Protein AF-A0A7Y5QNV9-F1 (afdb_monomer_lite)

Secondary structure (DSSP, 8-state):
-THHHHSHHHHHHHHHHHHHHHHHHHHHHHHHHTTTHHHHHHHHHHHHHHHHSPTT-EEEEET-TTSHHHHHHHHH-TTSEEEEEES-HHHHHHHHHHHHHHT--EEEEE-

Radius of gyration: 15.16 Å; chains: 1; bounding box: 32×31×39 Å

Sequence (111 aa):
MERHLRDPRLKQAWVTPMFDLIAPRYDRFTRWFSFGMDRRWKSALVRLAAETVPRGACVLDVATGTGDLALGLLRVRPDVSVAGLDVSARMLAVASDRRRQEKAGLLLAAG

pLDDT: mean 85.36, std 14.04, range [50.59, 98.25]

Foldseek 3Di:
DPVQVVDPVSVCVVVQVVCLVCLVVVVVCVCVVVVNVVVVVLLVVLVVCLVPPDFQEEEEAEQCFLVSNVVSNCVSRVRYAYEYEHQHPSSQVNNVVVCVVVVGRYHYDYD

Structure (mmCIF, N/CA/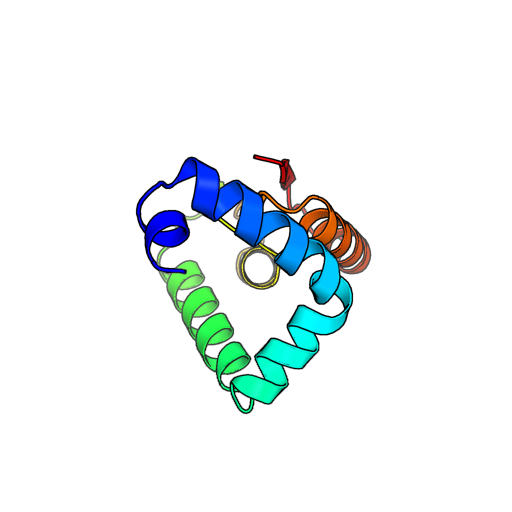C/O backbone):
data_AF-A0A7Y5QNV9-F1
#
_entry.id   AF-A0A7Y5QNV9-F1
#
loop_
_atom_site.group_PDB
_atom_site.id
_atom_site.type_symbol
_atom_site.label_atom_id
_atom_site.label_alt_id
_atom_site.label_comp_id
_atom_site.label_asym_id
_atom_site.label_entity_id
_atom_site.label_seq_id
_atom_site.pdbx_PDB_ins_code
_atom_site.Cartn_x
_atom_site.Cartn_y
_atom_site.Cartn_z
_atom_site.occupancy
_atom_site.B_iso_or_equiv
_atom_site.auth_seq_id
_atom_site.auth_comp_id
_atom_site.auth_asym_id
_atom_site.auth_atom_id
_atom_site.pdbx_PDB_model_num
ATOM 1 N N . MET A 1 1 ? 19.240 12.239 -24.756 1.00 50.59 1 MET A N 1
ATOM 2 C CA . MET A 1 1 ? 18.834 11.720 -23.430 1.00 50.59 1 MET A CA 1
ATOM 3 C C . MET A 1 1 ? 18.192 12.803 -22.552 1.00 50.59 1 MET A C 1
ATOM 5 O O . MET A 1 1 ? 17.112 12.571 -22.035 1.00 50.59 1 MET A O 1
ATOM 9 N N . GLU A 1 2 ? 18.761 14.012 -22.460 1.00 51.78 2 GLU A N 1
ATOM 10 C CA . GLU A 1 2 ? 18.290 15.081 -21.547 1.00 51.78 2 GLU A CA 1
ATOM 11 C C . GLU A 1 2 ? 16.909 15.698 -21.844 1.00 51.78 2 GLU A C 1
ATOM 13 O O . GLU A 1 2 ? 16.247 16.170 -20.922 1.00 51.78 2 GLU A O 1
ATOM 18 N N . ARG A 1 3 ? 16.430 15.685 -23.098 1.00 52.62 3 ARG A N 1
ATOM 19 C CA . ARG A 1 3 ? 15.121 16.280 -23.451 1.00 52.62 3 ARG A CA 1
ATOM 20 C C . ARG A 1 3 ? 13.917 15.537 -22.853 1.00 52.62 3 ARG A C 1
ATOM 22 O O . ARG A 1 3 ? 12.911 16.170 -22.564 1.00 52.62 3 ARG A O 1
ATOM 29 N N . HIS A 1 4 ? 14.032 14.231 -22.609 1.00 53.72 4 HIS A N 1
ATOM 30 C CA . HIS A 1 4 ? 12.926 13.404 -22.104 1.00 53.72 4 HIS A CA 1
ATOM 31 C C . HIS A 1 4 ? 12.669 13.576 -20.597 1.00 53.72 4 HIS A C 1
ATOM 33 O O . HIS A 1 4 ? 11.601 13.217 -20.122 1.00 53.72 4 HIS A O 1
ATOM 39 N N . LEU A 1 5 ? 13.625 14.132 -19.841 1.00 56.59 5 LEU A N 1
ATOM 40 C CA . LEU A 1 5 ? 13.500 14.326 -18.389 1.00 56.59 5 LEU A CA 1
ATOM 41 C C . LEU A 1 5 ? 12.877 15.676 -18.002 1.00 56.59 5 LEU A C 1
ATOM 43 O O . LEU A 1 5 ? 12.429 15.817 -16.865 1.00 56.59 5 LEU A O 1
ATOM 47 N N . ARG A 1 6 ? 12.856 16.657 -1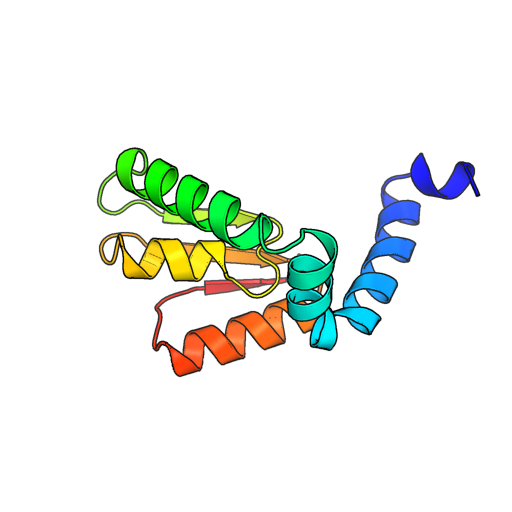8.917 1.00 65.69 6 ARG A N 1
ATOM 48 C CA . ARG A 1 6 ? 12.342 18.016 -18.655 1.00 65.69 6 ARG A CA 1
ATOM 49 C C . ARG A 1 6 ? 10.857 18.187 -18.970 1.00 65.69 6 ARG A C 1
ATOM 51 O O . ARG A 1 6 ? 10.234 19.069 -18.394 1.00 65.69 6 ARG A O 1
ATOM 58 N N . ASP A 1 7 ? 10.298 17.357 -19.848 1.00 76.12 7 ASP A N 1
ATOM 59 C CA . ASP A 1 7 ? 8.863 17.339 -20.137 1.00 76.12 7 ASP A CA 1
ATOM 60 C C . ASP A 1 7 ? 8.180 16.252 -19.284 1.00 76.12 7 ASP A C 1
ATOM 62 O O . ASP A 1 7 ? 8.467 15.065 -19.477 1.00 76.12 7 ASP A O 1
ATOM 66 N N . PRO A 1 8 ? 7.281 16.619 -18.348 1.00 67.75 8 PRO A N 1
ATOM 67 C CA . PRO A 1 8 ? 6.593 15.666 -17.479 1.00 67.75 8 PRO A CA 1
ATOM 68 C C . PRO A 1 8 ? 5.836 14.574 -18.240 1.00 67.75 8 PRO A C 1
ATOM 70 O O . PRO A 1 8 ? 5.818 13.426 -17.798 1.00 67.75 8 PRO A O 1
ATOM 73 N N . ARG A 1 9 ? 5.255 14.901 -19.401 1.00 70.81 9 ARG A N 1
ATOM 74 C CA . ARG A 1 9 ? 4.451 13.959 -20.192 1.00 70.81 9 ARG A CA 1
ATOM 75 C C . ARG A 1 9 ? 5.338 12.937 -20.889 1.00 70.81 9 ARG A C 1
ATOM 77 O O . ARG A 1 9 ? 5.063 11.741 -20.832 1.00 70.81 9 ARG A O 1
ATOM 84 N N . LEU A 1 10 ? 6.436 13.397 -21.491 1.00 70.06 10 LEU A N 1
ATOM 85 C CA . LEU A 1 10 ? 7.413 12.510 -22.130 1.00 70.06 10 LEU A CA 1
ATOM 86 C C . LEU A 1 10 ? 8.137 11.648 -21.092 1.00 70.06 10 LEU A C 1
ATOM 88 O O . LEU A 1 10 ? 8.369 10.467 -21.337 1.00 70.06 10 LEU A O 1
ATOM 92 N N . LYS A 1 11 ? 8.431 12.200 -19.910 1.00 71.12 11 LYS A N 1
ATOM 93 C CA . LYS A 1 11 ? 8.998 11.440 -18.794 1.00 71.12 11 LYS A CA 1
ATOM 94 C C . LYS A 1 11 ? 8.052 10.326 -18.352 1.00 71.12 11 LYS A C 1
ATOM 96 O O . LYS A 1 11 ? 8.487 9.188 -18.214 1.00 71.12 11 LYS A O 1
ATOM 101 N N . GLN A 1 12 ? 6.770 10.627 -18.161 1.00 67.81 12 GLN A N 1
ATOM 102 C CA . GLN A 1 12 ? 5.783 9.641 -17.720 1.00 67.81 12 GLN A CA 1
ATOM 103 C C . GLN A 1 12 ? 5.580 8.532 -18.760 1.00 67.81 12 GLN A C 1
ATOM 105 O O . GLN A 1 12 ? 5.626 7.356 -18.406 1.00 67.81 12 GLN A O 1
ATOM 110 N N . ALA A 1 13 ? 5.488 8.885 -20.046 1.00 70.88 13 ALA A N 1
ATOM 111 C CA . ALA A 1 13 ? 5.387 7.917 -21.141 1.00 70.88 13 ALA A CA 1
ATOM 112 C C . ALA A 1 13 ? 6.587 6.951 -21.221 1.00 70.88 13 ALA A C 1
ATOM 114 O O . ALA A 1 13 ? 6.430 5.816 -21.658 1.00 70.88 13 ALA A O 1
ATOM 115 N N . TRP A 1 14 ? 7.773 7.379 -20.781 1.00 69.75 14 TRP A N 1
ATOM 116 C CA . TRP A 1 14 ? 8.972 6.537 -20.723 1.00 69.75 14 TRP A CA 1
ATOM 117 C C . TRP A 1 14 ? 9.096 5.724 -19.431 1.00 69.75 14 TRP A C 1
ATOM 119 O O . TRP A 1 14 ? 9.583 4.594 -19.451 1.00 69.75 14 TRP A O 1
ATOM 129 N N . VAL A 1 15 ? 8.677 6.291 -18.301 1.00 69.06 15 VAL A N 1
ATOM 130 C CA . VAL A 1 15 ? 8.830 5.670 -16.982 1.00 69.06 15 VAL A CA 1
ATOM 131 C C . VAL A 1 15 ? 7.814 4.543 -16.780 1.00 69.06 15 VAL A C 1
ATOM 133 O O . VAL A 1 15 ? 8.200 3.469 -16.319 1.00 69.06 15 VAL A O 1
ATOM 136 N N . THR A 1 16 ? 6.551 4.723 -17.176 1.00 69.75 16 THR A N 1
ATOM 137 C CA . THR A 1 16 ? 5.496 3.717 -16.952 1.00 69.75 16 THR A CA 1
ATOM 138 C C . THR A 1 16 ? 5.804 2.348 -17.585 1.00 69.75 16 THR A C 1
ATOM 140 O O . THR A 1 16 ? 5.770 1.353 -16.858 1.00 69.75 16 THR A O 1
ATOM 143 N N . PRO A 1 17 ? 6.211 2.243 -18.869 1.00 72.62 17 PRO A N 1
ATOM 144 C CA . PRO A 1 17 ? 6.516 0.948 -19.490 1.00 72.62 17 PRO A CA 1
ATOM 145 C C . PRO A 1 17 ? 7.716 0.242 -18.851 1.00 72.62 17 PRO A C 1
ATOM 147 O O . PRO A 1 17 ? 7.744 -0.985 -18.745 1.00 72.62 17 PRO A O 1
ATOM 150 N N . MET A 1 18 ? 8.713 1.013 -18.402 1.00 73.06 18 MET A N 1
ATOM 151 C CA . MET A 1 18 ? 9.868 0.472 -17.688 1.00 73.06 18 MET A CA 1
ATOM 152 C C . MET A 1 18 ? 9.433 -0.155 -16.360 1.00 73.06 18 MET A C 1
ATOM 154 O O . MET A 1 18 ? 9.843 -1.276 -16.055 1.00 73.06 18 MET A O 1
ATOM 158 N N . PHE A 1 19 ? 8.578 0.535 -15.597 1.00 67.12 19 PHE A N 1
ATOM 159 C CA . PHE A 1 19 ? 8.030 0.019 -14.343 1.00 67.12 19 PHE A CA 1
ATOM 160 C C . PHE A 1 19 ? 7.145 -1.209 -14.554 1.00 67.12 19 PHE A C 1
ATOM 162 O O . PHE A 1 19 ? 7.270 -2.177 -13.806 1.00 67.12 19 PHE A O 1
ATOM 169 N N . ASP A 1 20 ? 6.335 -1.232 -15.609 1.00 68.62 20 ASP A N 1
ATOM 170 C CA . ASP A 1 20 ? 5.521 -2.394 -15.959 1.00 68.62 20 ASP A CA 1
ATOM 171 C C . ASP A 1 20 ? 6.372 -3.636 -16.272 1.00 68.62 20 ASP A C 1
ATOM 173 O O . ASP A 1 20 ? 6.047 -4.750 -15.842 1.00 68.62 20 ASP A O 1
ATOM 177 N N . LEU A 1 21 ? 7.497 -3.457 -16.970 1.00 68.44 21 LEU A N 1
ATOM 178 C CA . LEU A 1 21 ? 8.420 -4.545 -17.297 1.00 68.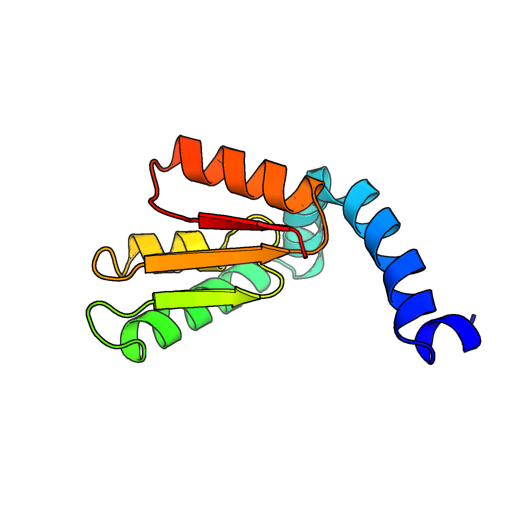44 21 LEU A CA 1
ATOM 179 C C . LEU A 1 21 ? 9.107 -5.116 -16.046 1.00 68.44 21 LEU A C 1
ATOM 181 O O . LEU A 1 21 ? 9.286 -6.333 -15.927 1.00 68.44 21 LEU A O 1
ATOM 185 N N . ILE A 1 22 ? 9.488 -4.251 -15.102 1.00 67.75 22 ILE A N 1
ATOM 186 C CA . ILE A 1 22 ? 10.229 -4.657 -13.901 1.00 67.75 22 ILE A CA 1
ATOM 187 C C . ILE A 1 22 ? 9.328 -5.006 -12.716 1.00 67.75 22 ILE A C 1
ATOM 189 O O . ILE A 1 22 ? 9.822 -5.658 -11.800 1.00 67.75 22 ILE A O 1
ATOM 193 N N . ALA A 1 23 ? 8.033 -4.662 -12.727 1.00 65.19 23 ALA A N 1
ATOM 194 C CA . ALA A 1 23 ? 7.099 -4.852 -11.608 1.00 65.19 23 ALA A CA 1
ATOM 195 C C . ALA A 1 23 ? 7.193 -6.234 -10.917 1.00 65.19 23 ALA A C 1
ATOM 197 O O . ALA A 1 23 ? 7.338 -6.267 -9.695 1.00 65.19 23 ALA A O 1
ATOM 198 N N . PRO A 1 24 ? 7.248 -7.386 -11.627 1.00 63.22 24 PRO A N 1
ATOM 199 C CA . PRO A 1 24 ? 7.330 -8.706 -10.979 1.00 63.22 24 PRO A CA 1
ATOM 200 C C . PRO A 1 24 ? 8.644 -8.961 -10.224 1.00 63.22 24 PRO A C 1
ATOM 202 O O . PRO A 1 24 ? 8.742 -9.873 -9.401 1.00 63.22 24 PRO A O 1
ATOM 205 N N . ARG A 1 25 ? 9.699 -8.216 -10.568 1.00 67.06 25 ARG A N 1
ATOM 206 C CA . ARG A 1 25 ? 11.027 -8.306 -9.952 1.00 67.06 25 ARG A CA 1
ATOM 207 C C . ARG A 1 25 ? 11.364 -7.075 -9.124 1.00 67.06 25 ARG A C 1
ATOM 209 O O . ARG A 1 25 ? 12.382 -7.119 -8.444 1.00 67.06 25 ARG A O 1
ATOM 216 N N . TYR A 1 26 ? 10.536 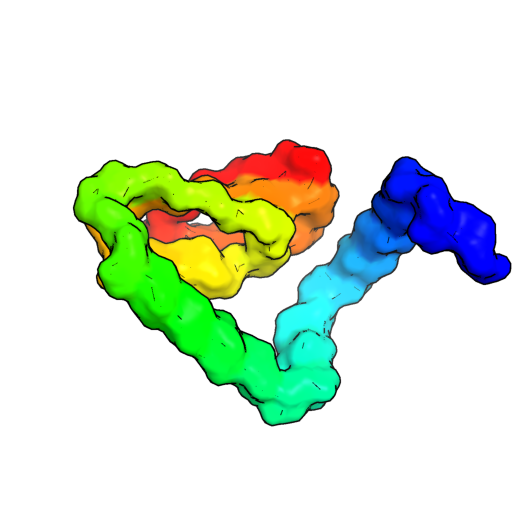-6.034 -9.157 1.00 64.94 26 TYR A N 1
ATOM 217 C CA . TYR A 1 26 ? 10.827 -4.737 -8.570 1.00 64.94 26 TYR A CA 1
ATOM 218 C C . TYR A 1 26 ? 11.058 -4.868 -7.073 1.00 64.94 26 TYR A C 1
ATOM 220 O O . TYR A 1 26 ? 12.154 -4.587 -6.623 1.00 64.94 26 TYR A O 1
ATOM 228 N N . ASP A 1 27 ? 10.130 -5.457 -6.319 1.00 64.62 27 ASP A N 1
ATOM 229 C CA . ASP A 1 27 ? 10.292 -5.607 -4.864 1.00 64.62 27 ASP A CA 1
ATOM 230 C C . ASP A 1 27 ? 11.547 -6.400 -4.468 1.00 64.62 27 ASP A C 1
ATOM 232 O O . ASP A 1 27 ? 12.161 -6.132 -3.432 1.00 64.62 27 ASP A O 1
ATOM 236 N N . ARG A 1 28 ? 11.979 -7.352 -5.308 1.00 63.00 28 ARG A N 1
ATOM 237 C CA . ARG A 1 28 ? 13.274 -8.021 -5.129 1.00 63.00 28 ARG A CA 1
ATOM 238 C C . ARG A 1 28 ? 14.414 -7.069 -5.473 1.00 63.00 28 ARG A C 1
ATOM 240 O O . ARG A 1 28 ? 15.291 -6.874 -4.646 1.00 63.00 28 ARG A O 1
ATOM 247 N N . PHE A 1 29 ? 14.394 -6.444 -6.642 1.00 70.25 29 PHE A N 1
ATOM 248 C CA . PHE A 1 29 ? 15.416 -5.492 -7.061 1.00 70.25 29 PHE A CA 1
ATOM 249 C C . PHE A 1 29 ? 15.609 -4.370 -6.038 1.00 70.25 29 PHE A C 1
ATOM 251 O O . PHE A 1 29 ? 16.726 -4.165 -5.588 1.00 70.25 29 PHE A O 1
ATOM 258 N N . THR A 1 30 ? 14.545 -3.705 -5.595 1.00 66.44 30 THR A N 1
ATOM 259 C CA . THR A 1 30 ? 14.601 -2.598 -4.634 1.00 66.44 30 THR A CA 1
ATOM 260 C C . THR A 1 30 ? 15.177 -3.053 -3.297 1.00 66.44 30 THR A C 1
ATOM 262 O O . THR A 1 30 ? 15.987 -2.347 -2.698 1.00 66.44 30 THR A O 1
ATOM 265 N N . ARG A 1 31 ? 14.832 -4.263 -2.845 1.00 63.12 31 ARG A N 1
ATOM 266 C CA . ARG A 1 31 ? 15.399 -4.857 -1.629 1.00 63.12 31 ARG A CA 1
ATOM 267 C C . ARG A 1 31 ? 16.885 -5.171 -1.771 1.00 63.12 31 ARG A C 1
ATOM 269 O O . ARG A 1 31 ? 17.650 -4.895 -0.856 1.00 63.12 31 ARG A O 1
ATOM 276 N N . TRP A 1 32 ? 17.296 -5.741 -2.899 1.00 66.94 32 TRP A N 1
ATOM 277 C CA . TRP A 1 32 ? 18.699 -6.066 -3.165 1.00 66.94 32 TRP A CA 1
ATOM 278 C C . TRP A 1 32 ? 19.543 -4.801 -3.366 1.00 66.94 32 TRP A C 1
ATOM 280 O O . TRP A 1 32 ? 20.590 -4.657 -2.746 1.00 66.94 32 TRP A O 1
ATOM 290 N N . PHE A 1 33 ? 19.055 -3.855 -4.166 1.00 70.19 33 PHE A N 1
ATOM 291 C CA . PHE A 1 33 ? 19.716 -2.588 -4.471 1.00 70.19 33 PHE A CA 1
ATOM 292 C C . PHE A 1 33 ? 19.861 -1.691 -3.239 1.00 70.19 33 PHE A C 1
ATOM 294 O O . PHE A 1 33 ? 20.905 -1.083 -3.035 1.00 70.19 33 PHE A O 1
ATOM 301 N N . SER A 1 34 ? 18.837 -1.632 -2.384 1.00 72.00 34 SER A N 1
ATOM 302 C CA . SER A 1 34 ? 18.906 -0.876 -1.128 1.00 72.00 34 SER A CA 1
ATOM 303 C C . SER A 1 34 ? 19.669 -1.603 -0.015 1.00 72.00 34 SER A C 1
ATOM 305 O O . SER A 1 34 ? 19.671 -1.120 1.114 1.00 72.00 34 SER A O 1
ATOM 307 N N . PHE A 1 35 ? 20.252 -2.781 -0.278 1.00 72.75 35 PHE A N 1
ATOM 308 C CA . PHE A 1 35 ? 20.822 -3.659 0.753 1.00 72.75 35 PHE A CA 1
ATOM 309 C C . PHE A 1 35 ? 19.851 -3.905 1.931 1.00 72.75 35 PHE A C 1
ATOM 311 O O . PHE A 1 35 ? 20.246 -4.001 3.091 1.00 72.75 35 PHE A O 1
ATOM 318 N N . GLY A 1 36 ? 18.547 -3.974 1.644 1.00 73.56 36 GLY A N 1
ATOM 319 C CA . GLY A 1 36 ? 17.475 -4.176 2.621 1.00 73.56 36 GLY A CA 1
ATOM 320 C C . GLY A 1 36 ? 17.099 -2.944 3.451 1.00 73.56 36 GLY A C 1
ATOM 321 O O . GLY A 1 36 ? 16.247 -3.052 4.341 1.00 73.56 36 GLY A O 1
ATOM 322 N N . MET A 1 37 ? 17.687 -1.774 3.177 1.00 80.69 37 MET A N 1
ATOM 323 C CA . MET A 1 37 ? 17.345 -0.522 3.861 1.00 80.69 37 MET A CA 1
ATOM 324 C C . MET A 1 37 ? 15.910 -0.073 3.570 1.00 80.69 37 MET A C 1
ATOM 326 O O . MET A 1 37 ? 15.283 0.531 4.444 1.00 80.69 37 MET A O 1
ATOM 330 N N . ASP A 1 38 ? 15.354 -0.431 2.405 1.00 83.75 38 ASP A N 1
ATOM 331 C CA . ASP A 1 38 ? 13.975 -0.101 2.028 1.00 83.75 38 ASP A CA 1
ATOM 332 C C . ASP A 1 38 ? 12.966 -0.547 3.096 1.00 83.75 38 ASP A C 1
ATOM 334 O O . ASP A 1 38 ? 12.064 0.203 3.470 1.00 83.75 38 ASP A O 1
ATOM 338 N N . ARG A 1 39 ? 13.162 -1.745 3.660 1.00 83.06 39 ARG A N 1
ATOM 339 C CA . ARG A 1 39 ? 12.281 -2.293 4.692 1.00 83.06 39 ARG A CA 1
ATOM 340 C C . ARG A 1 39 ? 12.309 -1.445 5.958 1.00 83.06 39 ARG A C 1
ATOM 342 O O . ARG A 1 39 ? 11.264 -1.219 6.562 1.00 83.06 39 ARG A O 1
ATOM 349 N N . ARG A 1 40 ? 13.493 -0.976 6.361 1.00 86.31 40 ARG A N 1
ATOM 350 C CA . ARG A 1 40 ? 13.655 -0.159 7.571 1.00 86.31 40 ARG A CA 1
ATOM 351 C C . ARG A 1 40 ? 12.963 1.190 7.408 1.00 86.31 40 ARG A C 1
ATOM 353 O O . ARG A 1 40 ? 12.272 1.622 8.327 1.00 86.31 40 ARG A O 1
ATOM 360 N N . TRP A 1 41 ? 13.103 1.818 6.244 1.00 91.06 41 TRP A N 1
ATOM 361 C CA . TRP A 1 41 ? 12.444 3.088 5.946 1.00 91.06 41 TRP A CA 1
ATOM 362 C C . TRP A 1 41 ? 10.924 2.954 5.879 1.00 91.06 41 TRP A C 1
ATOM 364 O O . TRP A 1 41 ? 10.223 3.740 6.511 1.00 91.06 41 TRP A O 1
ATOM 374 N N . LYS A 1 42 ? 10.409 1.915 5.209 1.00 92.50 42 LYS A N 1
ATOM 375 C CA . LYS A 1 42 ? 8.965 1.637 5.150 1.00 92.50 42 LYS A CA 1
ATOM 376 C C . LYS A 1 42 ? 8.374 1.409 6.542 1.00 92.50 42 LYS A C 1
ATOM 378 O O . LYS A 1 42 ? 7.360 2.011 6.877 1.00 92.50 42 LYS A O 1
ATOM 383 N N . SER A 1 43 ? 9.028 0.601 7.380 1.00 92.75 43 SER A N 1
ATOM 384 C CA . SER A 1 43 ? 8.572 0.376 8.758 1.00 92.75 43 SER A CA 1
ATOM 385 C C . SER A 1 43 ? 8.588 1.653 9.600 1.00 92.75 43 SER A C 1
ATOM 387 O O . SER A 1 43 ? 7.657 1.886 10.367 1.00 92.75 43 SER A O 1
ATOM 389 N N . ALA A 1 44 ? 9.623 2.489 9.460 1.00 95.62 44 ALA A N 1
ATOM 390 C CA . ALA A 1 44 ? 9.693 3.769 10.161 1.00 95.62 44 ALA A CA 1
ATOM 391 C C . ALA A 1 44 ? 8.562 4.714 9.726 1.00 95.62 44 ALA A C 1
ATOM 393 O O . ALA A 1 44 ? 7.917 5.322 10.577 1.00 95.62 44 ALA A O 1
ATOM 394 N N . LEU A 1 45 ? 8.277 4.779 8.423 1.00 95.88 45 LEU A N 1
ATOM 395 C CA . LEU A 1 45 ? 7.189 5.589 7.882 1.00 95.88 45 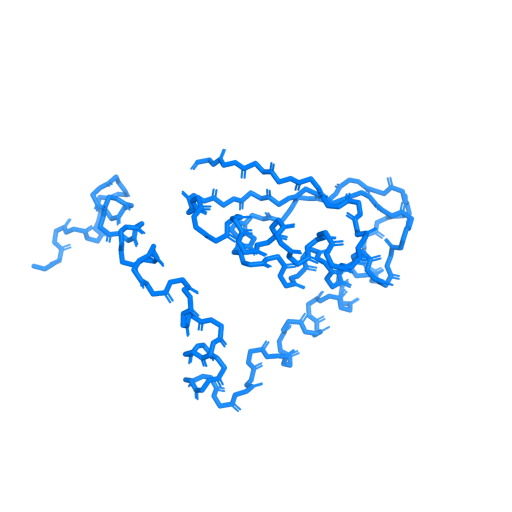LEU A CA 1
ATOM 396 C C . LEU A 1 45 ? 5.817 5.107 8.365 1.00 95.88 45 LEU A C 1
ATOM 398 O O . LEU A 1 45 ? 5.021 5.921 8.817 1.00 95.88 45 LEU A O 1
ATOM 402 N N . VAL A 1 46 ? 5.551 3.796 8.332 1.00 97.06 46 VAL A N 1
ATOM 403 C CA . VAL A 1 46 ? 4.291 3.226 8.842 1.00 97.06 46 VAL A CA 1
ATOM 404 C C . VAL A 1 46 ? 4.104 3.556 10.319 1.00 97.06 46 VAL A C 1
ATOM 406 O O . VAL A 1 46 ? 3.008 3.934 10.721 1.00 97.06 46 VAL A O 1
ATOM 409 N N . ARG A 1 47 ? 5.166 3.458 11.126 1.00 97.19 47 ARG A N 1
ATOM 410 C CA . ARG A 1 47 ? 5.109 3.821 12.544 1.00 97.19 47 ARG A CA 1
ATOM 411 C C . ARG A 1 47 ? 4.779 5.303 12.732 1.00 97.19 47 ARG A C 1
ATOM 413 O O . ARG A 1 47 ? 3.860 5.621 13.477 1.00 97.19 47 ARG A O 1
ATOM 420 N N . LEU A 1 48 ? 5.481 6.189 12.027 1.00 97.12 48 LEU A N 1
ATOM 421 C CA . LEU A 1 48 ? 5.225 7.627 12.096 1.00 97.12 48 LEU A CA 1
ATOM 422 C C . LEU A 1 48 ? 3.792 7.968 11.657 1.00 97.12 48 LEU A C 1
ATOM 424 O O . LEU A 1 48 ? 3.109 8.756 12.307 1.00 97.12 48 LEU A O 1
ATOM 428 N N . ALA A 1 49 ? 3.305 7.346 10.582 1.00 96.12 49 ALA A N 1
ATOM 429 C CA . ALA A 1 49 ? 1.932 7.517 10.118 1.00 96.12 49 ALA A CA 1
ATOM 430 C C . ALA A 1 49 ? 0.922 7.008 11.160 1.00 96.12 49 ALA A C 1
ATOM 432 O O . ALA A 1 49 ? -0.060 7.682 11.450 1.00 96.12 49 ALA A O 1
ATOM 433 N N . ALA A 1 50 ? 1.179 5.858 11.786 1.00 96.00 50 ALA A N 1
ATOM 434 C CA . ALA A 1 50 ? 0.306 5.310 12.818 1.00 96.00 50 ALA A CA 1
ATOM 435 C C . ALA A 1 50 ? 0.212 6.202 14.066 1.00 96.00 50 ALA A C 1
ATOM 437 O O . ALA A 1 50 ? -0.845 6.234 14.695 1.00 96.00 50 ALA A O 1
ATOM 438 N N . GLU A 1 51 ? 1.279 6.929 14.405 1.00 96.69 51 GLU A N 1
ATOM 439 C CA . GLU A 1 51 ? 1.319 7.882 15.523 1.00 96.69 51 GLU A CA 1
ATOM 440 C C . GLU A 1 51 ? 0.634 9.222 15.185 1.00 96.69 51 GLU A C 1
ATOM 442 O O . GLU A 1 51 ? 0.105 9.882 16.075 1.00 96.69 51 GLU A O 1
ATOM 447 N N . THR A 1 52 ? 0.614 9.623 13.910 1.00 96.25 52 THR A N 1
ATOM 448 C CA . THR A 1 52 ? 0.146 10.957 13.480 1.00 96.25 52 THR A CA 1
ATOM 449 C C . THR A 1 52 ? -1.263 10.975 12.886 1.00 96.25 52 THR A C 1
ATOM 451 O O . THR A 1 52 ? -1.960 11.984 12.992 1.00 96.25 52 THR A O 1
ATOM 454 N N . VAL A 1 53 ? -1.712 9.885 12.259 1.00 95.88 53 VAL A N 1
ATOM 455 C CA . VAL A 1 53 ? -3.020 9.822 11.593 1.00 95.88 53 VAL A CA 1
ATOM 456 C C . VAL A 1 53 ? -4.151 9.807 12.635 1.00 95.88 53 VAL A C 1
ATOM 458 O O . VAL A 1 53 ? -4.146 8.946 13.520 1.00 95.88 53 VAL A O 1
ATOM 461 N N . PRO A 1 54 ? -5.166 10.686 12.540 1.00 97.00 54 PRO A N 1
ATOM 462 C CA . PRO A 1 54 ? -6.299 10.682 13.464 1.00 97.00 54 PRO A CA 1
ATOM 463 C C . PRO A 1 54 ? -7.072 9.357 13.465 1.00 97.00 54 PRO A C 1
ATOM 465 O O . PRO A 1 54 ? -7.047 8.593 12.497 1.00 97.00 54 PRO A O 1
ATOM 468 N N . ARG A 1 55 ? -7.787 9.072 14.558 1.00 97.00 55 ARG A N 1
ATOM 469 C CA . ARG A 1 55 ? -8.665 7.897 14.637 1.00 97.00 55 ARG A CA 1
ATOM 470 C C . ARG A 1 55 ? -9.785 8.005 13.600 1.00 97.00 55 ARG A C 1
ATOM 472 O O . ARG A 1 55 ? -10.408 9.058 13.500 1.00 97.00 55 ARG A O 1
ATOM 479 N N . GLY A 1 56 ? -10.053 6.934 12.853 1.00 97.06 56 GLY A N 1
ATOM 480 C CA . GLY A 1 56 ? -11.131 6.932 11.851 1.00 97.06 56 GLY A CA 1
ATOM 481 C C . GLY A 1 56 ? -10.825 7.688 10.553 1.00 97.06 56 GLY A C 1
ATOM 482 O O . GLY A 1 56 ? -11.732 7.900 9.754 1.00 97.06 56 GLY A O 1
ATOM 483 N N . ALA A 1 57 ? -9.584 8.129 10.339 1.00 97.81 57 ALA A N 1
ATOM 484 C CA . ALA A 1 57 ? -9.225 8.914 9.163 1.00 97.81 57 ALA A CA 1
ATOM 485 C C . ALA A 1 57 ? -9.295 8.109 7.850 1.00 97.81 57 ALA A C 1
ATOM 487 O O . ALA A 1 57 ? -9.166 6.882 7.830 1.00 97.81 57 ALA A O 1
ATOM 488 N N . CYS A 1 58 ? -9.431 8.837 6.741 1.00 97.69 58 CYS A N 1
ATOM 489 C CA . CYS A 1 58 ? -9.251 8.320 5.387 1.00 97.69 58 CYS A CA 1
ATOM 490 C C . CYS A 1 58 ? -7.861 8.716 4.880 1.00 97.69 58 CYS A C 1
ATOM 492 O O . CYS A 1 58 ? -7.537 9.902 4.830 1.00 97.69 58 CYS A O 1
ATOM 494 N N . VAL A 1 59 ? -7.043 7.737 4.501 1.00 97.81 59 VAL A N 1
ATOM 495 C CA . VAL A 1 59 ? -5.654 7.935 4.067 1.00 97.81 59 VAL A CA 1
ATOM 496 C C . VAL A 1 59 ? -5.512 7.582 2.589 1.00 97.81 59 VAL A C 1
ATOM 498 O O . VAL A 1 59 ? -6.016 6.553 2.144 1.00 97.81 59 VAL A O 1
ATOM 501 N N . LEU A 1 60 ? -4.798 8.418 1.836 1.00 97.62 60 LEU A N 1
ATOM 502 C CA . LEU A 1 60 ? -4.442 8.165 0.441 1.00 97.62 60 LEU A CA 1
ATOM 503 C C . LEU A 1 60 ? -2.935 7.909 0.323 1.00 97.62 60 LEU A C 1
ATOM 505 O O . LEU A 1 60 ? -2.133 8.784 0.646 1.00 97.62 60 LEU A O 1
ATOM 509 N N . ASP A 1 61 ? -2.565 6.728 -0.162 1.00 97.06 61 ASP A N 1
ATOM 510 C CA . ASP A 1 61 ? -1.196 6.354 -0.516 1.00 97.06 61 ASP A CA 1
ATOM 511 C C . ASP A 1 61 ? -0.969 6.612 -2.014 1.00 97.06 61 ASP A C 1
ATOM 513 O O . ASP A 1 61 ? -1.546 5.938 -2.873 1.00 97.06 61 ASP A O 1
ATOM 517 N N . VAL A 1 62 ? -0.179 7.639 -2.332 1.00 96.12 62 VAL A N 1
ATOM 518 C CA . VAL A 1 62 ? 0.092 8.080 -3.709 1.00 96.12 62 VAL A CA 1
ATOM 519 C C . VAL A 1 62 ? 1.360 7.411 -4.221 1.00 96.12 62 VAL A C 1
ATOM 521 O O . VAL A 1 62 ? 2.389 7.459 -3.553 1.00 96.12 62 VAL A O 1
ATOM 524 N N . ALA A 1 63 ? 1.297 6.850 -5.432 1.00 93.50 63 ALA A N 1
ATOM 525 C CA . ALA A 1 63 ? 2.313 5.934 -5.953 1.00 93.50 63 ALA A CA 1
ATOM 526 C C . ALA A 1 63 ? 2.483 4.715 -5.027 1.00 93.50 63 ALA A C 1
ATOM 528 O O . ALA A 1 63 ? 3.589 4.365 -4.610 1.00 93.50 63 ALA A O 1
ATOM 529 N N . THR A 1 64 ? 1.348 4.090 -4.686 1.00 94.88 64 THR A N 1
ATOM 530 C CA . THR A 1 64 ? 1.264 2.994 -3.703 1.00 94.88 64 THR A CA 1
ATOM 531 C C . THR A 1 64 ? 2.069 1.753 -4.114 1.00 94.88 64 THR A C 1
ATOM 533 O O . THR A 1 64 ? 2.393 0.901 -3.278 1.00 94.88 64 THR A O 1
ATOM 536 N N . GLY A 1 65 ? 2.416 1.622 -5.399 1.00 92.12 65 GLY A N 1
ATOM 537 C CA . GLY A 1 65 ? 3.150 0.487 -5.935 1.00 92.12 65 GLY A CA 1
ATOM 538 C C . GLY A 1 65 ? 2.444 -0.831 -5.624 1.00 92.12 65 GLY A C 1
ATOM 539 O O . GLY A 1 65 ? 1.264 -1.017 -5.914 1.00 92.12 65 GLY A O 1
ATOM 540 N N . THR A 1 66 ? 3.168 -1.760 -4.998 1.00 92.19 66 THR A N 1
ATOM 541 C CA . THR A 1 66 ? 2.645 -3.074 -4.586 1.00 92.19 66 THR A CA 1
ATOM 542 C C . THR A 1 66 ? 1.892 -3.047 -3.247 1.00 92.19 66 THR A C 1
ATOM 544 O O . THR A 1 66 ? 1.581 -4.108 -2.696 1.00 92.19 66 THR A O 1
ATOM 547 N N . GLY A 1 67 ? 1.595 -1.857 -2.708 1.00 94.44 67 GLY A N 1
ATOM 548 C CA . GLY A 1 67 ? 0.760 -1.652 -1.522 1.00 94.44 67 GLY A CA 1
ATOM 549 C C . GLY A 1 67 ? 1.471 -1.834 -0.178 1.00 94.44 67 GLY A C 1
ATOM 550 O O . GLY A 1 67 ? 0.800 -1.967 0.842 1.00 94.44 67 GLY A O 1
ATOM 551 N N . ASP A 1 68 ? 2.809 -1.866 -0.136 1.00 93.62 68 ASP A N 1
ATOM 552 C CA . ASP A 1 68 ? 3.581 -2.140 1.091 1.00 93.62 68 ASP A CA 1
ATOM 553 C C . ASP A 1 68 ? 3.224 -1.204 2.260 1.00 93.62 68 ASP A C 1
ATOM 555 O O . ASP A 1 68 ? 3.042 -1.666 3.390 1.00 93.62 68 ASP A O 1
ATOM 559 N N . LEU A 1 69 ? 3.144 0.105 1.996 1.00 96.56 69 LEU A N 1
ATOM 560 C CA . LEU A 1 69 ? 2.864 1.119 3.013 1.00 96.56 69 LEU A CA 1
ATOM 561 C C . LEU A 1 69 ? 1.386 1.122 3.397 1.00 96.56 69 LEU A C 1
ATOM 563 O O . LEU A 1 69 ? 1.076 1.043 4.585 1.00 96.56 69 LEU A O 1
ATOM 567 N N . ALA A 1 70 ? 0.490 1.135 2.408 1.00 97.56 70 ALA A N 1
ATOM 568 C CA . ALA A 1 70 ? -0.951 1.084 2.623 1.00 97.56 70 ALA A CA 1
ATOM 569 C C . ALA A 1 70 ? -1.390 -0.138 3.451 1.00 97.56 70 ALA A C 1
ATOM 571 O O . ALA A 1 70 ? -2.094 0.001 4.454 1.00 97.56 70 ALA A O 1
ATOM 572 N N . LEU A 1 71 ? -0.926 -1.338 3.081 1.00 97.69 71 LEU A N 1
ATOM 573 C CA . LEU A 1 71 ? -1.190 -2.566 3.837 1.00 97.69 71 LEU A CA 1
ATOM 574 C C . LEU A 1 71 ? -0.505 -2.524 5.207 1.00 97.69 71 LEU A C 1
ATOM 576 O O . LEU A 1 71 ? -1.093 -2.929 6.206 1.00 97.69 71 LEU A O 1
ATOM 580 N N . GLY A 1 72 ? 0.722 -1.999 5.273 1.00 96.94 72 GLY A N 1
ATOM 581 C CA . GLY A 1 72 ? 1.447 -1.805 6.526 1.00 96.94 72 GLY A CA 1
ATOM 582 C C . GLY A 1 72 ? 0.673 -0.963 7.537 1.00 96.94 72 GLY A C 1
ATOM 583 O O . GLY A 1 72 ? 0.564 -1.368 8.693 1.00 96.94 72 GLY A O 1
ATOM 584 N N . LEU A 1 73 ? 0.097 0.158 7.097 1.00 97.81 73 LEU A N 1
ATOM 585 C CA . LEU A 1 73 ? -0.704 1.038 7.941 1.00 97.81 73 LEU A CA 1
ATOM 586 C C . LEU A 1 73 ? -1.995 0.357 8.404 1.00 97.81 73 LEU A C 1
ATOM 588 O O . LEU A 1 73 ? -2.276 0.372 9.597 1.00 97.81 73 LEU A O 1
ATOM 592 N N . LEU A 1 74 ? -2.728 -0.310 7.505 1.00 97.56 74 LEU A N 1
ATOM 593 C CA . LEU A 1 74 ? -3.959 -1.033 7.860 1.00 97.56 74 LEU A CA 1
ATOM 594 C C . LEU A 1 74 ? -3.733 -2.114 8.928 1.00 97.56 74 LEU A C 1
ATOM 596 O O . LEU A 1 74 ? -4.602 -2.329 9.769 1.00 97.56 74 LEU A O 1
ATOM 600 N N . ARG A 1 75 ? -2.565 -2.775 8.939 1.00 96.44 75 ARG A N 1
ATOM 601 C CA . ARG A 1 75 ? -2.233 -3.773 9.974 1.00 96.44 75 ARG A CA 1
ATOM 602 C C . ARG A 1 75 ? -2.111 -3.168 11.370 1.00 96.44 75 ARG A C 1
ATOM 604 O O . ARG A 1 75 ? -2.459 -3.827 12.343 1.00 96.44 75 ARG A O 1
ATOM 611 N N . VAL A 1 76 ? -1.577 -1.951 11.479 1.00 96.81 76 VAL A N 1
ATOM 612 C CA . VAL A 1 76 ? -1.330 -1.291 12.775 1.00 96.81 76 VAL A CA 1
ATOM 613 C C . VAL A 1 76 ? -2.446 -0.324 13.173 1.00 96.81 76 VAL A C 1
ATOM 615 O O . VAL A 1 76 ? -2.573 0.014 14.347 1.00 96.81 76 VAL A O 1
ATOM 618 N N . ARG A 1 77 ? -3.265 0.106 12.211 1.00 97.12 77 ARG A N 1
ATOM 619 C CA . ARG A 1 77 ? -4.395 1.022 12.380 1.00 97.12 77 ARG A CA 1
ATOM 620 C C . ARG A 1 77 ? -5.642 0.444 11.698 1.00 97.12 77 ARG A C 1
ATOM 622 O O . ARG A 1 77 ? -6.057 0.936 10.653 1.00 97.12 77 ARG A O 1
ATOM 629 N N . PRO A 1 78 ? -6.270 -0.595 12.275 1.00 95.38 78 PRO A N 1
ATOM 630 C CA . PRO A 1 78 ? -7.500 -1.169 11.722 1.00 95.38 78 PRO A CA 1
ATOM 631 C C . PRO A 1 78 ? -8.700 -0.208 11.802 1.00 95.38 78 PRO A C 1
ATOM 633 O O . PRO A 1 78 ? -9.755 -0.492 11.247 1.00 95.38 78 PRO A O 1
ATOM 636 N N . ASP A 1 79 ? -8.558 0.912 12.515 1.00 97.00 79 ASP A N 1
ATOM 637 C CA . ASP A 1 79 ? -9.568 1.956 12.656 1.00 97.00 79 ASP A CA 1
ATOM 638 C C . ASP A 1 79 ? -9.593 2.962 11.495 1.00 97.00 79 ASP A C 1
ATOM 640 O O . ASP A 1 79 ? -10.514 3.772 11.448 1.00 97.00 79 ASP A O 1
ATOM 644 N N . VAL A 1 80 ? -8.608 2.952 10.590 1.00 98.00 80 VAL A N 1
ATOM 645 C CA . VAL A 1 80 ? -8.559 3.877 9.445 1.00 98.00 80 VAL A CA 1
ATOM 646 C C . VAL A 1 80 ? -8.989 3.193 8.151 1.00 98.00 80 VAL A C 1
ATOM 648 O O . VAL A 1 80 ? -8.925 1.971 8.016 1.00 98.00 80 VAL A O 1
ATOM 651 N N . SER A 1 81 ? -9.380 3.996 7.163 1.00 98.19 81 SER A N 1
ATOM 652 C CA . SER A 1 81 ? -9.545 3.535 5.784 1.00 98.19 81 SER A CA 1
ATOM 653 C C . SER A 1 81 ? -8.365 3.999 4.935 1.00 98.19 81 SER A C 1
ATOM 655 O O . SER A 1 81 ? -7.847 5.099 5.126 1.00 98.19 81 SER A O 1
ATOM 657 N N . VAL A 1 82 ? -7.915 3.153 4.006 1.00 98.25 82 VAL A N 1
ATOM 658 C CA . VAL A 1 82 ? -6.775 3.463 3.135 1.00 98.25 82 VAL A CA 1
ATOM 659 C C . VAL A 1 82 ? -7.149 3.198 1.680 1.00 98.25 82 VAL A C 1
ATOM 661 O O . VAL A 1 82 ? -7.679 2.134 1.351 1.00 98.25 82 VAL A O 1
ATOM 664 N N . ALA A 1 83 ? -6.850 4.161 0.813 1.00 98.19 83 ALA A N 1
ATOM 665 C CA . ALA A 1 83 ? -6.889 4.025 -0.635 1.00 98.19 83 ALA A CA 1
ATOM 666 C C . ALA A 1 83 ? -5.469 4.144 -1.202 1.00 98.19 83 ALA A C 1
ATOM 668 O O . ALA A 1 83 ? -4.692 4.980 -0.752 1.00 98.19 83 ALA A O 1
ATOM 669 N N . GLY A 1 84 ? -5.133 3.314 -2.183 1.00 97.62 84 GLY A N 1
ATOM 670 C CA . GLY A 1 84 ? -3.874 3.359 -2.914 1.00 97.62 84 GLY A CA 1
ATOM 671 C C . GLY A 1 84 ? -4.098 3.781 -4.363 1.00 97.62 84 GLY A C 1
ATOM 672 O O . GLY A 1 84 ? -4.995 3.262 -5.032 1.00 97.62 84 GLY A O 1
ATOM 673 N N . LEU A 1 85 ? -3.274 4.710 -4.839 1.00 97.00 85 LEU A N 1
ATOM 674 C CA . LEU A 1 85 ? -3.266 5.195 -6.216 1.00 97.00 85 LEU A CA 1
ATOM 675 C C . LEU A 1 85 ? -1.915 4.890 -6.857 1.00 97.00 85 LEU A C 1
ATOM 677 O O . LEU A 1 85 ? -0.875 5.229 -6.291 1.00 97.00 85 LEU A O 1
ATOM 681 N N . ASP A 1 86 ? -1.922 4.298 -8.047 1.00 93.94 86 ASP A N 1
ATOM 682 C CA . ASP A 1 86 ? -0.710 4.128 -8.851 1.00 93.94 86 ASP A CA 1
ATOM 683 C C . ASP A 1 86 ? -1.014 4.240 -10.348 1.00 93.94 86 ASP A C 1
ATOM 685 O O . ASP A 1 86 ? -2.112 3.921 -10.800 1.00 93.94 86 ASP A O 1
ATOM 689 N N . VAL A 1 87 ? -0.022 4.677 -11.118 1.00 90.94 87 VAL A N 1
ATOM 690 C CA . VAL A 1 87 ? -0.110 4.785 -12.582 1.00 90.94 87 VAL A CA 1
ATOM 691 C C . VAL A 1 87 ? 0.113 3.436 -13.272 1.00 90.94 87 VAL A C 1
ATOM 693 O O . VAL A 1 87 ? -0.316 3.226 -14.405 1.00 90.94 87 VAL A O 1
ATOM 696 N N . SER A 1 88 ? 0.796 2.497 -12.608 1.00 87.56 88 SER A N 1
ATOM 697 C CA . SER A 1 88 ? 1.059 1.165 -13.145 1.00 87.56 88 SER A CA 1
ATOM 698 C C . SER A 1 88 ? -0.062 0.199 -12.773 1.00 87.56 88 SER A C 1
ATOM 700 O O . SER A 1 88 ? -0.183 -0.265 -11.635 1.00 87.56 88 SER A O 1
ATOM 702 N N . ALA A 1 89 ? -0.832 -0.216 -13.780 1.00 90.25 89 ALA A N 1
ATOM 703 C CA . ALA A 1 89 ? -1.834 -1.270 -13.627 1.00 90.25 89 ALA A CA 1
ATOM 704 C C . ALA A 1 89 ? -1.220 -2.590 -13.122 1.00 90.25 89 ALA A C 1
ATOM 706 O O . ALA A 1 89 ? -1.866 -3.343 -12.392 1.00 90.25 89 ALA A O 1
ATOM 707 N N . ARG A 1 90 ? 0.044 -2.872 -13.470 1.00 86.50 90 ARG A N 1
ATOM 708 C CA . ARG A 1 90 ? 0.748 -4.075 -13.007 1.00 86.50 90 ARG A CA 1
ATOM 709 C C . ARG A 1 90 ? 1.097 -4.002 -11.525 1.00 86.50 90 ARG A C 1
ATOM 711 O O . ARG A 1 90 ? 0.936 -5.004 -10.832 1.00 86.50 90 ARG A O 1
ATOM 718 N N . MET A 1 91 ? 1.532 -2.844 -11.029 1.00 88.25 91 MET A N 1
ATOM 719 C CA . MET A 1 91 ? 1.765 -2.638 -9.595 1.00 88.25 91 MET A CA 1
ATOM 720 C C . MET A 1 91 ? 0.465 -2.801 -8.801 1.00 88.25 91 MET A C 1
ATOM 722 O O . MET A 1 91 ? 0.428 -3.554 -7.825 1.00 88.25 91 MET A O 1
ATOM 726 N N . LEU A 1 92 ? -0.630 -2.208 -9.289 1.00 93.94 92 LEU A N 1
ATOM 727 C CA . LEU A 1 92 ? -1.952 -2.356 -8.676 1.00 93.94 92 LEU A CA 1
ATOM 728 C C . LEU A 1 92 ? -2.467 -3.796 -8.707 1.00 93.94 92 LEU A C 1
ATOM 730 O O . LEU A 1 92 ? -3.132 -4.217 -7.762 1.00 93.94 92 LEU A O 1
ATOM 734 N N . ALA A 1 93 ? -2.152 -4.579 -9.743 1.00 93.62 93 ALA A N 1
ATOM 735 C CA . ALA A 1 93 ? -2.485 -6.002 -9.775 1.00 93.62 93 ALA A CA 1
ATOM 736 C C . ALA A 1 93 ? -1.802 -6.760 -8.623 1.00 93.62 93 ALA A C 1
ATOM 738 O O . ALA A 1 93 ? -2.474 -7.488 -7.890 1.00 93.62 93 ALA A O 1
ATOM 739 N N . VAL A 1 94 ? -0.506 -6.509 -8.388 1.00 92.19 94 VAL A N 1
ATOM 740 C CA . VAL A 1 94 ? 0.233 -7.094 -7.254 1.00 92.19 94 VAL A CA 1
ATOM 741 C C . VAL A 1 94 ? -0.341 -6.618 -5.916 1.00 92.19 94 VAL A C 1
ATOM 743 O O . VAL A 1 94 ? -0.561 -7.432 -5.018 1.00 92.19 94 VAL A O 1
ATOM 746 N N . ALA A 1 95 ? -0.640 -5.323 -5.775 1.00 94.69 95 ALA A N 1
ATOM 747 C CA . ALA A 1 95 ? -1.279 -4.790 -4.571 1.00 94.69 95 ALA A CA 1
ATOM 748 C C . ALA A 1 95 ? -2.651 -5.442 -4.316 1.00 94.69 95 ALA A C 1
ATOM 750 O O . ALA A 1 95 ? -2.990 -5.771 -3.179 1.00 94.69 95 ALA A O 1
ATOM 751 N N . SER A 1 96 ? -3.426 -5.688 -5.377 1.00 96.81 96 SER A N 1
ATOM 752 C CA . SER A 1 96 ? -4.736 -6.344 -5.328 1.00 96.81 96 SER A CA 1
ATOM 753 C C . SER A 1 96 ? -4.632 -7.799 -4.864 1.00 96.81 96 SER A C 1
ATOM 755 O O . SER A 1 96 ? -5.423 -8.224 -4.017 1.00 96.81 96 SER A O 1
ATOM 757 N N . ASP A 1 97 ? -3.639 -8.545 -5.358 1.00 96.50 97 ASP A N 1
ATOM 758 C CA . ASP A 1 97 ? -3.341 -9.909 -4.904 1.00 96.50 97 ASP A CA 1
ATOM 759 C C . ASP A 1 97 ? -2.972 -9.944 -3.420 1.00 96.50 97 ASP A C 1
ATOM 761 O O . ASP A 1 97 ? -3.559 -10.707 -2.650 1.00 96.50 97 ASP A O 1
ATOM 765 N N . ARG A 1 98 ? -2.047 -9.078 -2.991 1.00 95.00 98 ARG A N 1
ATOM 766 C CA . ARG A 1 98 ? -1.600 -9.015 -1.590 1.00 95.00 98 ARG A CA 1
ATOM 767 C C . ARG A 1 98 ? -2.728 -8.604 -0.658 1.00 95.00 98 ARG A C 1
ATOM 769 O O . ARG A 1 98 ? -2.945 -9.246 0.365 1.00 95.00 98 ARG A O 1
ATOM 776 N N . ARG A 1 99 ? -3.525 -7.609 -1.053 1.00 96.06 99 ARG A N 1
ATOM 777 C CA . ARG A 1 99 ? -4.734 -7.219 -0.322 1.00 96.06 99 ARG A CA 1
ATOM 778 C C . ARG A 1 99 ? -5.678 -8.404 -0.113 1.00 96.06 99 ARG A C 1
ATOM 780 O O . ARG A 1 99 ? -6.181 -8.575 0.995 1.00 96.06 99 ARG A O 1
ATOM 787 N N . ARG A 1 100 ? -5.930 -9.211 -1.155 1.00 97.12 100 ARG A N 1
ATOM 788 C CA . ARG A 1 100 ? -6.782 -10.410 -1.048 1.00 97.12 100 ARG A CA 1
ATOM 789 C C . ARG A 1 100 ? -6.199 -11.434 -0.077 1.00 97.12 100 ARG A C 1
ATOM 791 O O . ARG A 1 100 ? -6.939 -11.950 0.755 1.00 97.12 100 ARG A O 1
ATOM 798 N N . GLN A 1 101 ? -4.897 -11.703 -0.164 1.00 96.06 101 GLN A N 1
ATOM 799 C CA . GLN A 1 101 ? -4.200 -12.639 0.728 1.00 96.06 101 GLN A CA 1
ATOM 800 C C . GLN A 1 101 ? -4.281 -12.200 2.195 1.00 96.06 101 GLN A C 1
ATOM 802 O O . GLN A 1 101 ? -4.519 -13.022 3.076 1.00 96.06 101 GLN A O 1
ATOM 807 N N . GLU A 1 102 ? -4.140 -10.901 2.450 1.00 95.12 102 GLU A N 1
ATOM 808 C CA . GLU A 1 102 ? -4.188 -10.319 3.794 1.00 95.12 102 GLU A CA 1
ATOM 809 C C . GLU A 1 102 ? -5.613 -10.016 4.283 1.00 95.12 102 GLU A C 1
ATOM 811 O O . GLU A 1 102 ? -5.789 -9.610 5.429 1.00 95.12 102 GLU A O 1
ATOM 816 N N . LYS A 1 103 ? -6.636 -10.205 3.434 1.00 95.81 103 LYS A N 1
ATOM 817 C CA . LYS A 1 103 ? -8.039 -9.829 3.694 1.00 95.81 103 LYS A CA 1
ATOM 818 C C . LYS A 1 103 ? -8.188 -8.370 4.161 1.00 95.81 103 LYS A C 1
ATOM 820 O O . LYS A 1 103 ? -9.037 -8.056 4.991 1.00 95.81 103 LYS A O 1
ATOM 825 N N . ALA A 1 104 ? -7.353 -7.480 3.627 1.00 95.88 104 ALA A N 1
ATOM 826 C CA . ALA A 1 104 ? -7.294 -6.082 4.041 1.00 95.88 104 ALA A CA 1
ATOM 827 C C . ALA A 1 104 ? -8.319 -5.212 3.290 1.00 95.88 104 ALA A C 1
ATOM 829 O O . ALA A 1 104 ? -8.528 -5.371 2.086 1.00 95.88 104 ALA A O 1
ATOM 830 N N . GLY A 1 105 ? -8.903 -4.227 3.979 1.00 95.06 105 GLY A N 1
ATOM 831 C CA . GLY A 1 105 ? -9.866 -3.260 3.427 1.00 95.06 105 GLY A CA 1
ATOM 832 C C . GLY A 1 105 ? -9.255 -2.151 2.557 1.00 95.06 105 GLY A C 1
ATOM 833 O O . GLY A 1 105 ? -9.735 -1.025 2.592 1.00 95.06 105 GLY A O 1
ATOM 834 N N . LEU A 1 106 ? -8.185 -2.435 1.808 1.00 97.38 106 LEU A N 1
ATOM 835 C CA . LEU A 1 106 ? -7.511 -1.452 0.950 1.00 97.38 106 LEU A CA 1
ATOM 836 C C . LEU A 1 106 ? -8.322 -1.191 -0.332 1.00 97.38 106 LEU A C 1
ATOM 838 O O . LEU A 1 106 ? -8.680 -2.124 -1.052 1.00 97.38 106 LEU A O 1
ATOM 842 N N . LEU A 1 107 ? -8.606 0.066 -0.652 1.00 97.12 107 LEU A N 1
ATOM 843 C CA . LEU A 1 107 ? -9.173 0.451 -1.950 1.00 97.12 107 LEU A CA 1
ATOM 844 C C . LEU A 1 107 ? -8.037 0.759 -2.933 1.00 97.12 107 LEU A C 1
ATOM 846 O O . LEU A 1 107 ? -7.018 1.301 -2.527 1.00 97.12 107 LEU A O 1
ATOM 850 N N . LEU A 1 108 ? -8.182 0.403 -4.211 1.00 97.00 108 LEU A N 1
ATOM 851 C CA . LEU A 1 108 ? -7.145 0.616 -5.228 1.00 97.00 108 LEU A CA 1
ATOM 852 C C . LEU A 1 108 ? -7.742 1.297 -6.456 1.00 97.00 108 LEU A C 1
ATOM 854 O O . LEU A 1 108 ? -8.789 0.870 -6.942 1.00 97.00 108 LEU A O 1
ATOM 858 N N . ALA A 1 109 ? -7.055 2.317 -6.958 1.00 92.44 109 ALA A N 1
ATOM 859 C CA . ALA A 1 109 ? -7.419 3.039 -8.170 1.00 92.44 109 ALA A CA 1
ATOM 860 C C . ALA A 1 109 ? -6.191 3.244 -9.065 1.00 92.44 109 ALA A C 1
ATOM 862 O O . ALA A 1 109 ? -5.075 3.393 -8.568 1.00 92.44 109 ALA A O 1
ATOM 863 N N . ALA A 1 110 ? -6.417 3.251 -10.380 1.00 88.62 110 ALA A N 1
ATOM 864 C CA . ALA A 1 110 ? -5.421 3.645 -11.372 1.00 88.62 110 ALA A CA 1
ATOM 865 C C . ALA A 1 110 ? -5.547 5.144 -11.681 1.00 88.62 110 ALA A C 1
ATOM 867 O O . ALA A 1 110 ? -6.664 5.668 -11.663 1.00 88.62 110 ALA A O 1
ATOM 868 N N . GLY A 1 111 ? -4.423 5.812 -11.956 1.00 71.75 111 GLY A N 1
ATOM 869 C CA . GLY A 1 111 ? -4.359 7.249 -12.259 1.00 71.75 111 GLY A CA 1
ATOM 870 C C . GLY A 1 111 ? -3.378 7.612 -13.358 1.00 71.75 111 GLY A C 1
ATOM 87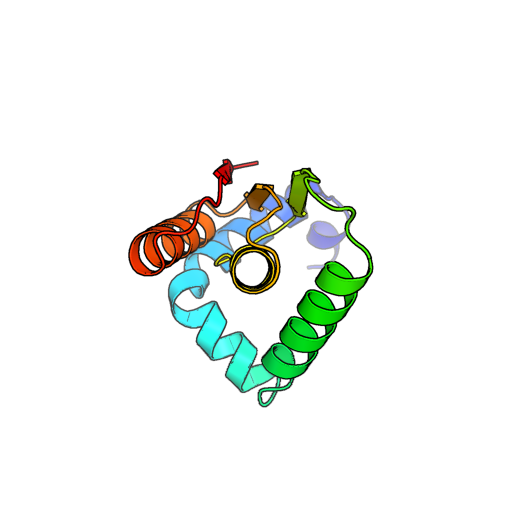1 O O . GLY A 1 111 ? -2.581 6.738 -13.761 1.00 71.75 111 GLY A O 1
#